Protein AF-A0A6B3FHD8-F1 (afdb_monomer_lite)

Structure (mmCIF, N/CA/C/O backbone):
data_AF-A0A6B3FHD8-F1
#
_entry.id   AF-A0A6B3FHD8-F1
#
loop_
_atom_site.group_PDB
_atom_site.id
_atom_site.type_symbol
_atom_site.label_atom_id
_atom_site.label_alt_id
_atom_site.label_comp_id
_atom_site.label_asym_id
_atom_site.label_entity_id
_atom_site.label_seq_id
_atom_site.pdbx_PDB_ins_code
_atom_site.Cartn_x
_atom_site.Cartn_y
_atom_site.Cartn_z
_atom_site.occupancy
_atom_site.B_iso_or_equiv
_atom_site.auth_seq_id
_atom_site.auth_comp_id
_atom_site.auth_asym_id
_atom_site.auth_atom_id
_atom_site.pdbx_PDB_model_num
ATOM 1 N N . MET A 1 1 ? -22.846 19.309 2.520 1.00 37.31 1 MET A N 1
ATOM 2 C CA . MET A 1 1 ? -22.161 18.048 2.174 1.00 37.31 1 MET A CA 1
ATOM 3 C C . MET A 1 1 ? -20.738 18.117 2.704 1.00 37.31 1 MET A C 1
ATOM 5 O O . MET A 1 1 ? -19.915 18.808 2.119 1.00 37.31 1 MET A O 1
ATOM 9 N N . THR A 1 2 ? -20.453 17.493 3.846 1.00 48.09 2 THR A N 1
ATOM 10 C CA . THR A 1 2 ? -19.069 17.231 4.258 1.00 48.09 2 THR A CA 1
ATOM 11 C C . THR A 1 2 ? -18.611 16.026 3.457 1.00 48.09 2 THR A C 1
ATOM 13 O O . THR A 1 2 ? -19.175 14.952 3.614 1.00 48.09 2 THR A O 1
ATOM 16 N N . ALA A 1 3 ? -17.661 16.205 2.540 1.00 56.28 3 ALA A N 1
ATOM 17 C CA . ALA A 1 3 ? -17.025 15.068 1.894 1.00 56.28 3 ALA A CA 1
ATOM 18 C C . ALA A 1 3 ? -16.324 14.262 2.993 1.00 56.28 3 ALA A C 1
ATOM 20 O O . ALA A 1 3 ? -15.294 14.702 3.518 1.00 56.28 3 ALA A O 1
ATOM 21 N N . ASP A 1 4 ? -16.914 13.137 3.392 1.00 57.50 4 ASP A N 1
ATOM 22 C CA . ASP A 1 4 ? -16.230 12.158 4.219 1.00 57.50 4 ASP A CA 1
ATOM 23 C C . ASP A 1 4 ? -14.971 11.761 3.451 1.00 57.50 4 ASP A C 1
ATOM 25 O O . ASP A 1 4 ? -15.021 11.195 2.360 1.00 57.50 4 ASP A O 1
ATOM 29 N N . ARG A 1 5 ? -13.816 12.206 3.956 1.00 59.16 5 ARG A N 1
ATOM 30 C CA . ARG A 1 5 ? -12.521 11.945 3.328 1.00 59.16 5 ARG A CA 1
ATOM 31 C C . ARG A 1 5 ? -12.160 10.496 3.614 1.00 59.16 5 ARG A C 1
ATOM 33 O O . ARG A 1 5 ? -11.418 10.217 4.556 1.00 59.16 5 ARG A O 1
ATOM 40 N N . TYR A 1 6 ? -12.725 9.589 2.829 1.00 71.12 6 TYR A N 1
ATOM 41 C CA . TYR A 1 6 ? -12.259 8.215 2.760 1.00 71.12 6 TYR A CA 1
ATOM 42 C C . TYR A 1 6 ? -10.812 8.234 2.280 1.00 71.12 6 TYR A C 1
ATOM 44 O O . TYR A 1 6 ? -10.466 8.923 1.317 1.00 71.12 6 TYR A O 1
ATOM 52 N N . LEU A 1 7 ? -9.946 7.522 2.994 1.00 85.69 7 LEU A N 1
ATOM 53 C CA . LEU A 1 7 ? -8.587 7.326 2.525 1.00 85.69 7 LEU A CA 1
ATOM 54 C C . LEU A 1 7 ? -8.622 6.265 1.424 1.00 85.69 7 LEU A C 1
ATOM 56 O O . LEU A 1 7 ? -9.090 5.152 1.668 1.00 85.69 7 LEU A O 1
ATOM 60 N N . THR A 1 8 ? -8.069 6.599 0.263 1.00 87.38 8 THR A N 1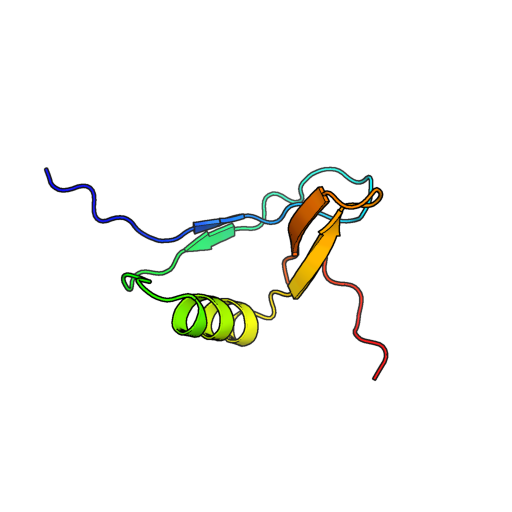
ATOM 61 C CA . THR A 1 8 ? -7.791 5.642 -0.808 1.00 87.38 8 THR A CA 1
ATOM 62 C C . THR A 1 8 ? -6.282 5.451 -0.927 1.00 87.38 8 THR A C 1
ATOM 64 O O . THR A 1 8 ? -5.538 6.426 -1.033 1.00 87.38 8 THR A O 1
ATOM 67 N N . LEU A 1 9 ? -5.833 4.198 -0.891 1.00 88.62 9 LEU A N 1
ATOM 68 C CA . LEU A 1 9 ? -4.497 3.788 -1.318 1.00 88.62 9 LEU A CA 1
ATOM 69 C C . LEU A 1 9 ? -4.585 3.361 -2.778 1.00 88.62 9 LEU A C 1
ATOM 71 O O . LEU A 1 9 ? -5.427 2.528 -3.100 1.00 88.62 9 LEU A O 1
ATOM 75 N N . VAL A 1 10 ? -3.727 3.904 -3.635 1.00 90.81 10 VAL A N 1
ATOM 76 C CA . VAL A 1 10 ? -3.646 3.538 -5.055 1.00 90.81 10 VAL A CA 1
ATOM 77 C C . VAL A 1 10 ? -2.272 2.936 -5.306 1.00 90.81 10 VAL A C 1
ATOM 79 O O . VAL A 1 10 ? -1.273 3.445 -4.804 1.00 90.81 10 VAL A O 1
ATOM 82 N N . CYS A 1 11 ? -2.216 1.831 -6.043 1.00 91.56 11 CYS A N 1
ATOM 83 C CA . CYS A 1 11 ? -0.957 1.184 -6.371 1.00 91.56 11 CYS A CA 1
ATOM 84 C C . CYS A 1 11 ? -0.226 1.933 -7.485 1.00 91.56 11 CYS A C 1
ATOM 86 O O . CYS A 1 11 ? -0.739 2.082 -8.592 1.00 91.56 11 CYS A O 1
ATOM 88 N N . ASP A 1 12 ? 1.020 2.311 -7.210 1.00 88.56 12 ASP A N 1
ATOM 89 C CA . ASP A 1 12 ? 1.926 2.939 -8.174 1.00 88.56 12 ASP A CA 1
ATOM 90 C C . ASP A 1 12 ? 2.571 1.930 -9.143 1.00 88.56 12 ASP A C 1
ATOM 92 O O . ASP A 1 12 ? 3.340 2.314 -10.023 1.00 88.56 12 ASP A O 1
ATOM 96 N N . GLY A 1 13 ? 2.299 0.632 -8.978 1.00 83.75 13 GLY A N 1
ATOM 97 C CA . GLY A 1 13 ? 2.812 -0.422 -9.849 1.00 83.75 13 GLY A CA 1
ATOM 98 C C . GLY A 1 13 ? 4.310 -0.746 -9.680 1.00 83.75 13 GLY A C 1
ATOM 99 O O . GLY A 1 13 ? 5.046 -0.161 -8.866 1.00 83.75 13 GLY A O 1
ATOM 100 N N . PRO A 1 14 ? 4.807 -1.753 -10.421 1.00 80.12 14 PRO A N 1
ATOM 101 C CA . PRO A 1 14 ? 6.203 -2.173 -10.356 1.00 80.12 14 PRO A CA 1
ATOM 102 C C . PRO A 1 14 ? 7.154 -1.080 -10.877 1.00 80.12 14 PRO A C 1
ATOM 104 O O . PRO A 1 14 ? 6.753 -0.078 -11.461 1.00 80.12 14 PRO A O 1
ATOM 107 N N . ALA A 1 15 ? 8.454 -1.219 -10.603 1.00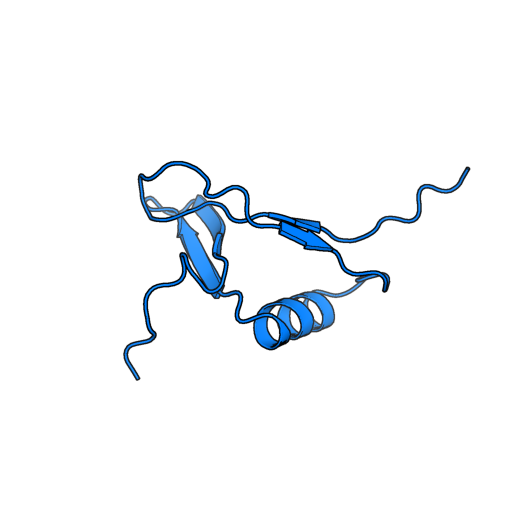 72.56 15 ALA A N 1
ATOM 108 C CA . ALA A 1 15 ? 9.429 -0.193 -10.973 1.00 72.56 15 ALA A CA 1
ATOM 109 C C . ALA A 1 15 ? 9.546 -0.114 -12.501 1.00 72.56 15 ALA A C 1
ATOM 111 O O . ALA A 1 15 ? 10.069 -1.037 -13.115 1.00 72.56 15 ALA A O 1
ATOM 112 N N . GLY A 1 16 ? 9.065 0.983 -13.092 1.00 72.00 16 GLY A N 1
ATOM 113 C CA . GLY A 1 16 ? 9.077 1.180 -14.544 1.00 72.00 16 GLY A CA 1
ATOM 114 C C . GLY A 1 16 ? 7.977 0.430 -15.300 1.00 72.00 16 GLY A C 1
ATOM 115 O O . GLY A 1 16 ? 8.082 0.310 -16.515 1.00 72.00 16 GLY A O 1
ATOM 116 N N . GLY A 1 17 ? 6.959 -0.085 -14.603 1.00 71.88 17 GLY A N 1
ATOM 117 C CA . GLY A 1 17 ? 5.759 -0.631 -15.235 1.00 71.88 17 GLY A CA 1
ATOM 118 C C . GLY A 1 17 ? 4.566 0.312 -15.113 1.00 71.88 17 GLY A C 1
ATOM 119 O O . GLY A 1 17 ? 4.606 1.288 -14.365 1.00 71.88 17 GLY A O 1
ATOM 120 N N . GLU A 1 18 ? 3.507 -0.016 -15.844 1.00 73.69 18 GLU A N 1
ATOM 121 C CA . GLU A 1 18 ? 2.233 0.695 -15.772 1.00 73.69 18 GLU A CA 1
ATOM 122 C C . GLU A 1 18 ? 1.568 0.511 -14.394 1.00 73.69 18 GLU A C 1
ATOM 124 O O . GLU A 1 18 ? 1.746 -0.536 -13.751 1.00 73.69 18 GLU A O 1
ATOM 129 N N . PRO A 1 19 ? 0.788 1.503 -13.926 1.00 76.50 19 PRO A N 1
ATOM 130 C CA . PRO A 1 19 ? -0.011 1.350 -12.718 1.00 76.50 19 PRO A CA 1
ATOM 131 C C . PRO A 1 19 ? -0.980 0.177 -12.897 1.00 76.50 19 PRO A C 1
ATOM 133 O O . PRO A 1 19 ? -1.722 0.110 -13.873 1.00 76.50 19 PRO A O 1
ATOM 136 N N . CYS A 1 20 ? -1.001 -0.755 -11.943 1.00 84.94 20 CYS A N 1
ATOM 137 C CA . CYS A 1 20 ? -1.881 -1.925 -12.028 1.00 84.94 20 CYS A CA 1
ATOM 138 C C . CYS A 1 20 ? -3.352 -1.605 -11.712 1.00 84.94 20 CYS A C 1
ATOM 140 O O . CYS A 1 20 ? -4.201 -2.485 -11.804 1.00 84.94 20 CYS A O 1
ATOM 142 N N . GLY A 1 21 ? -3.647 -0.367 -11.300 1.00 84.44 21 GLY A N 1
ATOM 143 C CA . GLY A 1 21 ? -4.999 0.086 -10.973 1.00 84.44 21 GLY A CA 1
ATOM 144 C C . GLY A 1 21 ? -5.567 -0.494 -9.677 1.00 84.44 21 GLY A C 1
ATOM 145 O O . GLY A 1 21 ? -6.731 -0.265 -9.383 1.00 84.44 21 GLY A O 1
ATOM 146 N N . ALA A 1 22 ? -4.781 -1.239 -8.893 1.00 89.94 22 ALA A N 1
ATOM 147 C CA . ALA A 1 22 ? -5.244 -1.749 -7.608 1.00 89.94 22 ALA A CA 1
ATOM 148 C C . ALA A 1 22 ? -5.440 -0.600 -6.611 1.00 89.94 22 ALA A C 1
ATOM 150 O O . ALA A 1 22 ? -4.561 0.251 -6.450 1.00 89.94 22 ALA A O 1
ATOM 151 N N . GLU A 1 23 ? -6.566 -0.625 -5.900 1.00 91.25 23 GLU A N 1
ATOM 152 C CA . GLU A 1 23 ? -6.929 0.381 -4.907 1.00 91.25 23 GLU A CA 1
ATOM 153 C C . GLU A 1 23 ? -7.391 -0.280 -3.606 1.00 91.25 23 GLU A C 1
ATOM 155 O O . GLU A 1 23 ? -7.856 -1.421 -3.579 1.00 91.25 23 GLU A O 1
ATOM 160 N N . THR A 1 24 ? -7.279 0.428 -2.488 1.00 87.94 24 THR A N 1
ATOM 161 C CA . THR A 1 24 ? -7.923 0.034 -1.232 1.00 87.94 24 THR A CA 1
ATOM 162 C C . THR A 1 24 ? -8.524 1.255 -0.566 1.00 87.94 24 THR A C 1
ATOM 164 O O . THR A 1 24 ? -7.836 2.249 -0.334 1.00 87.94 24 THR A O 1
ATOM 167 N N . HIS A 1 25 ? -9.802 1.155 -0.215 1.00 87.06 25 HIS A N 1
ATOM 168 C CA . HIS A 1 25 ? -10.538 2.212 0.465 1.00 87.06 25 HIS A CA 1
ATOM 169 C C . HIS A 1 25 ? -10.675 1.887 1.950 1.00 87.06 25 HIS A C 1
ATOM 171 O O . HIS A 1 25 ? -11.003 0.761 2.326 1.00 87.06 25 HIS A O 1
ATOM 177 N N . SER A 1 26 ? -10.453 2.884 2.800 1.00 82.50 26 SER A N 1
ATOM 178 C CA . SER A 1 26 ? -10.733 2.782 4.229 1.00 82.50 26 SER A CA 1
ATOM 179 C C . SER A 1 26 ? -12.098 3.401 4.527 1.00 82.50 26 SER A C 1
ATOM 181 O O . SER A 1 26 ? -12.246 4.612 4.335 1.00 82.50 26 SER A O 1
ATOM 183 N N . PRO A 1 27 ? -13.078 2.629 5.039 1.00 79.88 27 PRO A N 1
ATOM 184 C CA . PRO A 1 27 ? -14.350 3.191 5.496 1.00 79.88 27 PRO A CA 1
ATOM 185 C C . PRO A 1 27 ? -14.161 4.048 6.756 1.00 79.88 27 PRO A C 1
ATOM 187 O O . PRO A 1 27 ? -14.968 4.927 7.046 1.00 79.88 27 PRO A O 1
ATOM 190 N N . THR A 1 28 ? -13.077 3.809 7.497 1.00 81.12 28 THR A N 1
ATOM 191 C CA . THR A 1 28 ? -12.704 4.563 8.690 1.00 81.12 28 THR A CA 1
ATOM 192 C C . THR A 1 28 ? -11.831 5.750 8.312 1.00 81.12 28 THR A C 1
ATOM 194 O O . THR A 1 28 ? -10.912 5.627 7.494 1.00 81.12 28 THR A O 1
ATOM 197 N N . ARG A 1 29 ? -12.065 6.894 8.958 1.00 82.88 29 ARG A N 1
ATOM 198 C CA . ARG A 1 29 ? -11.192 8.063 8.835 1.00 82.88 29 ARG A CA 1
ATOM 199 C C . ARG A 1 29 ? -9.796 7.726 9.363 1.00 82.88 29 ARG A C 1
ATOM 201 O O . ARG A 1 29 ? -9.654 7.268 10.492 1.00 82.88 29 ARG A O 1
ATOM 208 N N . ILE A 1 30 ? -8.776 7.985 8.550 1.00 83.81 30 ILE A N 1
ATOM 209 C CA . ILE A 1 30 ? -7.368 7.851 8.929 1.00 83.81 30 ILE A CA 1
ATOM 210 C C . ILE A 1 30 ? -6.820 9.257 9.168 1.00 83.81 30 ILE A C 1
ATOM 212 O O . ILE A 1 30 ? -6.731 10.058 8.241 1.00 83.81 30 ILE A O 1
ATOM 216 N N . ASP A 1 31 ? -6.470 9.563 10.412 1.00 86.12 31 ASP A N 1
ATOM 217 C CA . ASP A 1 31 ? -5.980 10.877 10.850 1.00 86.12 31 ASP A CA 1
ATOM 218 C C . ASP A 1 31 ? -4.500 10.868 11.267 1.00 86.12 31 ASP A C 1
ATOM 220 O O . ASP A 1 31 ? -3.907 11.919 11.505 1.00 86.12 31 ASP A O 1
ATOM 224 N N . SER A 1 32 ? -3.879 9.687 11.317 1.00 87.75 32 SER A N 1
ATOM 225 C CA . SER A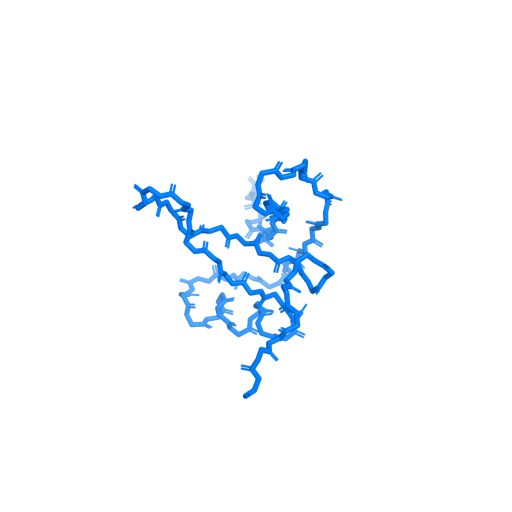 1 32 ? -2.503 9.514 11.768 1.00 87.75 32 SER A CA 1
ATOM 226 C C . SER A 1 32 ? -1.690 8.604 10.850 1.00 87.75 32 SER A C 1
ATOM 228 O O . SER A 1 32 ? -2.177 7.631 10.267 1.00 87.75 32 SER A O 1
ATOM 230 N N . HIS A 1 33 ? -0.385 8.880 10.776 1.00 86.88 33 HIS A N 1
ATOM 231 C CA . HIS A 1 33 ? 0.566 8.036 10.049 1.00 86.88 33 HIS A CA 1
ATOM 232 C C . HIS A 1 33 ? 0.627 6.603 10.593 1.00 86.88 33 HIS A C 1
ATOM 234 O O . HIS A 1 33 ? 0.892 5.669 9.836 1.00 86.88 33 HIS A O 1
ATOM 240 N N . THR A 1 34 ? 0.392 6.409 11.892 1.00 90.19 34 THR A N 1
ATOM 241 C CA . THR A 1 34 ? 0.376 5.080 12.514 1.00 90.19 34 THR A CA 1
ATOM 242 C C . THR A 1 34 ? -0.817 4.262 12.027 1.00 90.19 34 THR A C 1
ATOM 244 O O . THR A 1 34 ? -0.626 3.121 11.606 1.00 90.19 34 THR A O 1
ATOM 247 N N . ALA A 1 35 ? -2.016 4.855 11.990 1.00 89.25 35 ALA A N 1
ATOM 248 C CA . ALA A 1 35 ? -3.209 4.207 11.449 1.00 89.25 35 ALA A CA 1
ATOM 249 C C . ALA A 1 35 ? -3.048 3.879 9.953 1.00 89.25 35 ALA A C 1
ATOM 251 O O . ALA A 1 35 ? -3.348 2.763 9.530 1.00 89.25 35 ALA A O 1
ATOM 252 N N . LEU A 1 36 ? -2.455 4.790 9.173 1.00 87.75 36 LEU A N 1
ATOM 253 C CA . LEU A 1 36 ? -2.114 4.545 7.767 1.00 87.75 36 LEU A CA 1
ATOM 254 C C . LEU A 1 36 ? -1.176 3.336 7.593 1.00 87.75 36 LEU A C 1
ATOM 256 O O . LEU A 1 36 ? -1.377 2.500 6.713 1.00 87.75 36 LEU A O 1
ATOM 260 N N . ARG A 1 37 ? -0.137 3.222 8.430 1.00 89.25 37 ARG A N 1
ATOM 261 C CA . ARG A 1 37 ? 0.793 2.079 8.394 1.00 89.25 37 ARG A CA 1
ATOM 262 C C . ARG A 1 37 ? 0.108 0.767 8.769 1.00 89.25 37 ARG A C 1
ATOM 264 O O . ARG A 1 37 ? 0.422 -0.255 8.164 1.00 89.25 37 ARG A O 1
ATOM 271 N N . ALA A 1 38 ? -0.793 0.789 9.750 1.00 89.19 38 ALA A N 1
ATOM 272 C CA . ALA A 1 38 ? -1.559 -0.386 10.150 1.00 89.19 38 ALA A CA 1
ATOM 273 C C . ALA A 1 38 ? -2.471 -0.869 9.013 1.00 89.19 38 ALA A C 1
ATOM 275 O O . ALA A 1 38 ? -2.429 -2.050 8.677 1.00 89.19 38 ALA A O 1
ATOM 276 N N . LEU A 1 39 ? -3.196 0.049 8.363 1.00 88.69 39 LEU A N 1
ATOM 277 C CA . LEU A 1 39 ? -4.038 -0.253 7.202 1.00 88.69 39 LEU A CA 1
ATOM 278 C C . LEU A 1 39 ? -3.231 -0.906 6.074 1.00 88.69 39 LEU A C 1
ATOM 280 O O . LEU A 1 39 ? -3.605 -1.970 5.585 1.00 88.69 39 LEU A O 1
ATOM 284 N N . ARG A 1 40 ? -2.086 -0.309 5.707 1.00 90.19 40 ARG A N 1
ATOM 285 C CA . ARG A 1 40 ? -1.197 -0.868 4.677 1.00 90.19 40 ARG A CA 1
ATOM 286 C C . ARG A 1 40 ? -0.788 -2.302 5.008 1.00 90.19 40 ARG A C 1
ATOM 288 O O . ARG A 1 40 ? -0.953 -3.190 4.181 1.00 90.19 40 ARG A O 1
ATOM 295 N N . ARG A 1 41 ? -0.303 -2.544 6.231 1.00 89.06 41 ARG A N 1
ATOM 296 C CA . ARG A 1 41 ? 0.131 -3.883 6.664 1.00 89.06 41 ARG A CA 1
ATOM 297 C C . ARG A 1 41 ? -1.005 -4.900 6.656 1.00 89.06 41 ARG A C 1
ATOM 299 O O . ARG A 1 41 ? -0.784 -6.018 6.208 1.00 89.06 41 ARG A O 1
ATOM 306 N N . ALA A 1 42 ? -2.190 -4.515 7.130 1.00 89.31 42 ALA A N 1
ATOM 307 C CA . ALA A 1 42 ? -3.359 -5.390 7.152 1.00 89.31 42 ALA A CA 1
ATOM 308 C C . ALA A 1 42 ? -3.772 -5.826 5.737 1.00 89.31 42 ALA A C 1
ATOM 310 O O . ALA A 1 42 ? -4.116 -6.983 5.533 1.00 89.31 42 ALA A O 1
ATOM 311 N N . GLY A 1 43 ? -3.674 -4.921 4.759 1.00 86.81 43 GLY A N 1
ATOM 312 C CA . GLY A 1 43 ? -3.936 -5.222 3.352 1.00 86.81 43 GLY A CA 1
ATOM 313 C C . GLY A 1 43 ? -2.732 -5.760 2.573 1.00 86.81 43 GLY A C 1
ATOM 314 O O . GLY A 1 43 ? -2.813 -5.818 1.356 1.00 86.81 43 GLY A O 1
ATOM 315 N N . GLY A 1 44 ? -1.602 -6.076 3.220 1.00 89.94 44 GLY A N 1
ATOM 316 C CA . GLY A 1 44 ? -0.383 -6.564 2.555 1.00 89.94 44 GLY A CA 1
ATOM 317 C C . GLY A 1 44 ? 0.370 -5.530 1.703 1.00 89.94 44 GLY A C 1
ATOM 318 O O . GLY A 1 44 ? 1.337 -5.878 1.024 1.00 89.94 44 GLY A O 1
ATOM 319 N N . TRP A 1 45 ? -0.033 -4.261 1.755 1.00 91.44 45 TRP A N 1
ATOM 320 C CA . TRP A 1 45 ? 0.597 -3.173 1.019 1.00 91.44 45 TRP A CA 1
ATOM 321 C C . TRP A 1 45 ? 1.996 -2.871 1.553 1.00 91.44 45 TRP A C 1
ATOM 323 O O . TRP A 1 45 ? 2.258 -2.883 2.763 1.00 91.44 45 TRP A O 1
ATOM 333 N N . ARG A 1 46 ? 2.900 -2.528 0.638 1.00 91.12 46 ARG A N 1
ATOM 334 C CA . ARG A 1 46 ? 4.272 -2.109 0.943 1.00 91.12 46 ARG A CA 1
ATOM 335 C C . ARG A 1 46 ? 4.553 -0.737 0.358 1.00 91.12 46 ARG A C 1
ATOM 337 O O . ARG A 1 46 ? 3.843 -0.277 -0.523 1.00 91.12 46 ARG A O 1
ATOM 344 N N . THR A 1 47 ? 5.616 -0.097 0.831 1.00 89.50 47 THR A N 1
ATOM 345 C CA . THR A 1 47 ? 6.116 1.133 0.218 1.00 89.50 47 THR A CA 1
ATOM 346 C C . THR A 1 47 ? 7.497 0.920 -0.380 1.00 89.50 47 THR A C 1
ATOM 348 O O . THR A 1 47 ? 8.323 0.183 0.162 1.00 89.50 47 THR A O 1
ATOM 351 N N . ARG A 1 48 ? 7.766 1.583 -1.503 1.00 87.06 48 ARG A N 1
ATOM 352 C CA . ARG A 1 48 ? 9.080 1.608 -2.153 1.00 87.06 48 ARG A CA 1
ATOM 353 C C . ARG A 1 48 ? 9.484 3.047 -2.403 1.00 87.06 48 ARG A C 1
ATOM 355 O O . ARG A 1 48 ? 8.675 3.858 -2.831 1.00 87.06 48 ARG A O 1
ATOM 362 N N . ARG A 1 49 ? 10.754 3.382 -2.198 1.00 87.19 49 ARG A N 1
ATOM 363 C CA . ARG A 1 49 ? 11.273 4.690 -2.609 1.00 87.19 49 ARG A CA 1
ATOM 364 C C . ARG A 1 49 ? 11.427 4.738 -4.129 1.00 87.19 49 ARG A C 1
ATOM 366 O O . ARG A 1 49 ? 11.989 3.814 -4.716 1.00 87.19 49 ARG A O 1
ATOM 373 N N . ARG A 1 50 ? 10.943 5.805 -4.770 1.00 82.06 50 ARG A N 1
ATOM 374 C CA . ARG A 1 50 ? 11.177 6.026 -6.203 1.00 82.06 50 ARG A CA 1
ATOM 375 C C . ARG A 1 50 ? 12.683 6.094 -6.492 1.00 82.06 50 ARG A C 1
ATOM 377 O O . ARG A 1 50 ? 13.432 6.733 -5.748 1.00 82.06 50 ARG A O 1
ATOM 384 N N . THR A 1 51 ? 13.118 5.458 -7.578 1.00 80.19 51 THR A N 1
ATOM 385 C CA . THR A 1 51 ? 14.507 5.532 -8.055 1.00 80.19 51 THR A CA 1
ATOM 386 C C . THR A 1 51 ? 14.899 6.994 -8.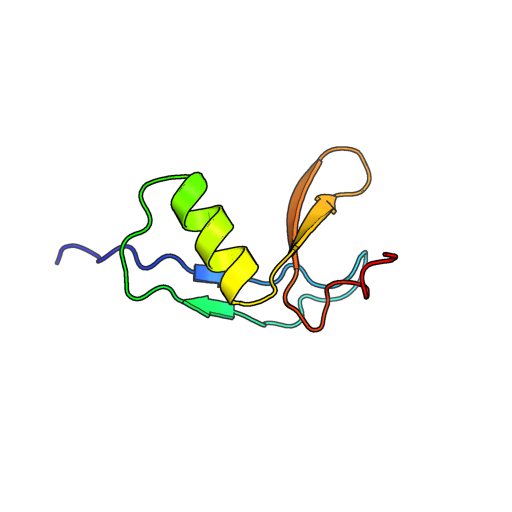283 1.00 80.19 51 THR A C 1
ATOM 388 O O . THR A 1 51 ? 14.116 7.754 -8.849 1.00 80.19 51 THR A O 1
ATOM 391 N N . GLY A 1 52 ? 16.079 7.403 -7.806 1.00 79.06 52 GLY A N 1
ATOM 392 C CA . GLY A 1 52 ? 16.531 8.801 -7.874 1.00 79.06 52 GLY A CA 1
ATOM 393 C C . GLY A 1 52 ? 16.146 9.679 -6.674 1.00 79.06 52 GLY A C 1
ATOM 394 O O . GLY A 1 52 ? 16.324 10.887 -6.735 1.00 79.06 52 GLY A O 1
ATOM 395 N N . GLY A 1 53 ? 15.642 9.100 -5.575 1.00 77.06 53 GLY A N 1
ATOM 396 C CA . GLY A 1 53 ? 15.469 9.822 -4.302 1.00 77.06 53 GLY A CA 1
ATOM 397 C C . GLY A 1 53 ? 14.112 10.508 -4.099 1.00 77.06 53 GLY A C 1
ATOM 398 O O .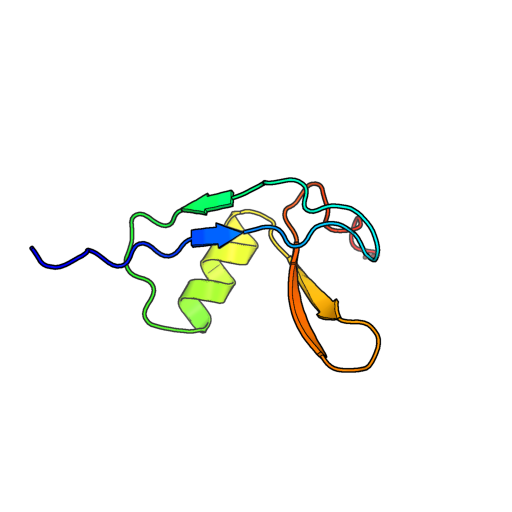 GLY A 1 53 ? 13.972 11.307 -3.179 1.00 77.06 53 GLY A O 1
ATOM 399 N N . GLY A 1 54 ? 13.106 10.170 -4.908 1.00 80.44 54 GLY A N 1
ATOM 400 C CA . GLY A 1 54 ? 11.767 10.767 -4.858 1.00 80.44 54 GLY A CA 1
ATOM 401 C C . GLY A 1 54 ? 10.848 10.260 -3.726 1.00 80.44 54 GLY A C 1
ATOM 402 O O . GLY A 1 54 ? 11.321 9.653 -2.755 1.00 80.44 54 GLY A O 1
ATOM 403 N N . PRO A 1 55 ? 9.524 10.504 -3.845 1.00 84.38 55 PRO A N 1
ATOM 404 C CA . PRO A 1 55 ? 8.542 10.105 -2.839 1.00 84.38 55 PRO A CA 1
ATOM 405 C C . PRO A 1 55 ? 8.487 8.583 -2.641 1.00 84.38 55 PRO A C 1
ATOM 407 O O . PRO A 1 55 ? 8.969 7.796 -3.467 1.00 84.38 55 PRO A O 1
ATOM 410 N N . LEU A 1 56 ? 7.905 8.175 -1.510 1.00 87.50 56 LEU A N 1
ATOM 411 C CA . LEU A 1 56 ? 7.503 6.787 -1.303 1.00 87.50 56 LEU A CA 1
ATOM 412 C C . LEU A 1 56 ? 6.283 6.498 -2.174 1.00 87.50 56 LEU A C 1
ATOM 414 O O . LEU A 1 56 ? 5.328 7.265 -2.165 1.00 87.50 56 LEU A O 1
ATOM 418 N N . LEU A 1 57 ? 6.362 5.390 -2.890 1.00 88.62 57 LEU A N 1
ATOM 419 C CA . LEU A 1 57 ? 5.318 4.824 -3.724 1.00 88.62 57 LEU A CA 1
ATOM 420 C C . LEU A 1 57 ? 4.631 3.698 -2.956 1.00 88.62 57 LEU A C 1
ATOM 422 O O . LEU A 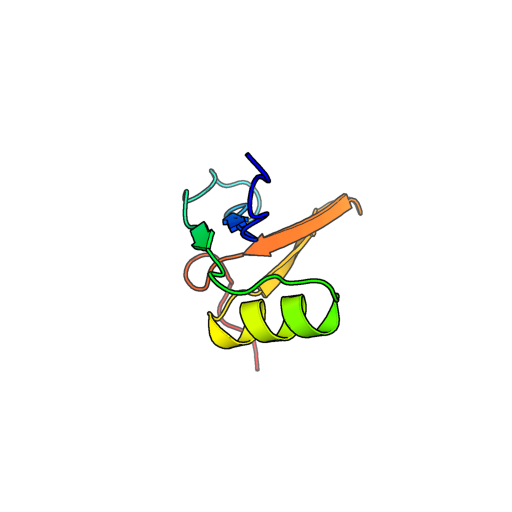1 57 ? 5.311 2.957 -2.235 1.00 88.62 57 LEU A O 1
ATOM 426 N N . ASP A 1 58 ? 3.325 3.567 -3.122 1.00 90.38 58 ASP A N 1
ATOM 427 C CA . ASP A 1 58 ? 2.508 2.497 -2.567 1.00 90.38 58 ASP A CA 1
ATOM 428 C C . ASP A 1 58 ? 2.452 1.312 -3.541 1.00 90.38 58 ASP A C 1
ATOM 430 O O . ASP A 1 58 ? 2.208 1.455 -4.736 1.00 90.38 58 ASP A O 1
ATOM 434 N N . LEU A 1 59 ? 2.705 0.111 -3.025 1.00 91.62 59 LEU A N 1
ATOM 435 C CA . LEU A 1 59 ? 2.690 -1.141 -3.775 1.00 91.62 59 LEU A CA 1
ATOM 436 C C . LEU A 1 59 ? 1.637 -2.065 -3.174 1.00 91.62 59 LEU A C 1
ATOM 438 O O . LEU A 1 59 ? 1.726 -2.417 -1.993 1.00 91.62 59 LEU A O 1
ATOM 442 N N . CYS A 1 60 ? 0.672 -2.479 -3.993 1.00 91.75 60 CYS A N 1
ATOM 443 C CA . CYS A 1 60 ? -0.290 -3.509 -3.623 1.00 91.75 60 CYS A CA 1
ATOM 444 C C . CYS A 1 60 ? 0.417 -4.862 -3.409 1.00 91.75 60 CYS A C 1
ATOM 446 O O . CYS A 1 60 ? 1.553 -5.035 -3.865 1.00 91.75 60 CYS A O 1
ATOM 448 N N . PRO A 1 61 ? -0.234 -5.832 -2.746 1.00 88.88 61 PRO A N 1
ATOM 449 C CA . PRO A 1 61 ? 0.338 -7.157 -2.500 1.00 88.88 61 PRO A CA 1
ATOM 450 C C . PRO A 1 61 ? 0.866 -7.854 -3.756 1.00 88.88 61 PRO A C 1
ATOM 452 O O . PRO A 1 61 ? 1.899 -8.512 -3.686 1.00 88.88 61 PRO A O 1
ATOM 455 N N . ASP A 1 62 ? 0.202 -7.656 -4.897 1.00 87.56 62 ASP A N 1
ATOM 456 C CA . ASP A 1 62 ? 0.570 -8.290 -6.168 1.00 87.56 62 ASP A CA 1
ATOM 457 C C . ASP A 1 62 ? 1.782 -7.626 -6.840 1.00 87.56 62 ASP A C 1
ATOM 459 O O . ASP A 1 62 ? 2.570 -8.283 -7.516 1.00 87.56 62 ASP A O 1
ATOM 463 N N . CYS A 1 63 ? 1.954 -6.311 -6.662 1.00 87.25 63 CYS A N 1
ATOM 464 C CA . CYS A 1 63 ? 3.087 -5.558 -7.217 1.00 87.25 63 CYS A CA 1
ATOM 465 C C . CYS A 1 63 ? 4.269 -5.450 -6.248 1.00 87.25 63 CYS A C 1
ATOM 467 O O . CYS A 1 63 ? 5.374 -5.062 -6.644 1.00 87.25 63 CYS A O 1
ATOM 469 N N . ALA A 1 64 ? 4.047 -5.750 -4.972 1.00 83.44 64 ALA A N 1
ATOM 470 C CA . ALA A 1 64 ? 5.096 -5.812 -3.982 1.00 83.44 64 ALA A CA 1
ATOM 471 C C . ALA A 1 64 ? 5.965 -7.053 -4.255 1.00 83.44 64 ALA A C 1
ATOM 473 O O . ALA A 1 64 ? 5.450 -8.169 -4.263 1.00 83.44 64 ALA A O 1
ATOM 474 N N . PRO A 1 65 ? 7.289 -6.907 -4.453 1.00 70.94 65 PRO A N 1
ATOM 475 C CA . PRO A 1 65 ? 8.150 -8.071 -4.600 1.00 70.94 65 PRO A CA 1
ATOM 476 C C . PRO A 1 65 ? 8.053 -8.941 -3.335 1.00 70.94 65 PRO A C 1
ATOM 478 O O . PRO A 1 65 ? 7.984 -8.384 -2.226 1.00 70.94 65 PRO A O 1
ATOM 481 N N . PRO A 1 66 ? 8.074 -10.283 -3.468 1.00 63.88 66 PRO A N 1
ATOM 482 C CA . PRO A 1 66 ? 8.086 -11.171 -2.316 1.00 63.88 66 PRO A CA 1
ATOM 483 C C . PRO A 1 66 ? 9.266 -10.769 -1.438 1.00 63.88 66 PRO A C 1
ATOM 485 O O . PRO A 1 66 ? 10.398 -10.628 -1.908 1.00 63.88 66 PRO A O 1
ATOM 488 N N . GLY A 1 67 ? 8.981 -10.472 -0.170 1.00 57.53 67 GLY A N 1
ATOM 489 C CA . GLY A 1 67 ? 10.019 -10.044 0.755 1.00 57.53 67 GLY A CA 1
ATOM 490 C C . GLY A 1 67 ? 11.101 -11.111 0.811 1.00 57.53 67 GLY A C 1
ATOM 491 O O . GLY A 1 67 ? 10.798 -12.252 1.140 1.00 57.53 67 GLY A O 1
ATOM 492 N N . ARG A 1 68 ? 12.349 -10.741 0.508 1.00 51.75 68 ARG A N 1
ATOM 493 C CA . ARG A 1 68 ? 13.488 -11.519 0.988 1.00 51.75 68 ARG A CA 1
ATOM 494 C C . ARG A 1 68 ? 13.463 -11.408 2.512 1.00 51.75 68 ARG A C 1
ATOM 496 O O . ARG A 1 68 ? 13.743 -10.336 3.044 1.00 51.75 68 ARG A O 1
ATOM 503 N N . SER A 1 69 ? 12.969 -12.464 3.150 1.00 42.78 69 SER A N 1
ATOM 504 C CA . SER A 1 69 ? 13.154 -12.765 4.570 1.00 42.78 69 SER A CA 1
ATOM 505 C C . SER A 1 69 ? 14.633 -12.868 4.903 1.00 42.78 69 SER A C 1
ATOM 507 O O . SER A 1 69 ? 15.350 -13.470 4.070 1.00 42.78 69 SER A O 1
#

Secondary structure (DSSP, 8-state):
------EEEE---STTS-----EEEESS---SHHHHHHHHHHTT-EEEEPTTT-PEEEE-TTTSPPP--

pLDDT: mean 80.9, std 12.51, range [37.31, 91.75]

Sequence (69 aa):
MTADRYLTLVCDGPAGGEPCGAETHSPTRIDSHTALRALRRAGGWRTRRRTGGGPLLDLCPDCAPPGRS

Radius of gyration: 13.07 Å; chains: 1; bounding box: 39×31×28 Å

Foldseek 3Di:
DPPPPWDKAFAPAAQPDHGPRDIDTDPDDDDDPVVVVVVCVVQCKDWDAHPPGHDIGIHGNVRDPDDPD